Protein AF-A0A2E7SKQ6-F1 (afdb_monomer)

Structure (mmCIF, N/CA/C/O backbone):
data_AF-A0A2E7SKQ6-F1
#
_entry.id   AF-A0A2E7SKQ6-F1
#
loop_
_atom_site.group_PDB
_atom_site.id
_atom_site.type_symbol
_atom_site.label_atom_id
_atom_site.label_alt_id
_atom_site.label_comp_id
_atom_site.label_asym_id
_atom_site.label_entity_id
_atom_site.label_seq_id
_atom_site.pdbx_PDB_ins_code
_atom_site.Cartn_x
_atom_site.Cartn_y
_atom_site.Cartn_z
_atom_site.occupancy
_atom_site.B_iso_or_equiv
_atom_site.auth_seq_id
_atom_site.auth_comp_id
_atom_site.auth_asym_id
_atom_site.auth_atom_id
_atom_site.pdbx_PDB_model_num
ATOM 1 N N . SER A 1 1 ? -52.789 -14.794 60.100 1.00 40.91 1 SER A N 1
ATOM 2 C CA . SER A 1 1 ? -52.394 -16.213 60.175 1.00 40.91 1 SER A CA 1
ATOM 3 C C . SER A 1 1 ? -53.318 -16.952 59.228 1.00 40.91 1 SER A C 1
ATOM 5 O O . SER A 1 1 ? -54.516 -16.796 59.402 1.00 40.91 1 SER A O 1
ATOM 7 N N . THR A 1 2 ? -52.872 -17.520 58.109 1.00 37.38 2 THR A N 1
ATOM 8 C CA . THR A 1 2 ? -51.897 -18.623 58.000 1.00 37.38 2 THR A CA 1
ATOM 9 C C . THR A 1 2 ? -51.236 -18.606 56.608 1.00 37.38 2 THR A C 1
ATOM 11 O O . THR A 1 2 ? -51.896 -18.268 55.630 1.00 37.38 2 THR A O 1
ATOM 14 N N . GLU A 1 3 ? -49.946 -18.940 56.537 1.00 41.78 3 GLU A N 1
ATOM 15 C CA . GLU A 1 3 ? -49.160 -19.175 55.311 1.00 41.78 3 GLU A CA 1
ATOM 16 C C . GLU A 1 3 ? -49.410 -20.580 54.720 1.00 41.78 3 GLU A C 1
ATOM 18 O O . GLU A 1 3 ? -50.077 -21.399 55.354 1.00 41.78 3 GLU A O 1
ATOM 23 N N . THR A 1 4 ? -48.739 -20.851 53.584 1.00 36.66 4 THR A N 1
ATOM 24 C CA . THR A 1 4 ? -48.422 -22.132 52.893 1.00 36.66 4 THR A CA 1
ATOM 25 C C . THR A 1 4 ? -49.269 -22.450 51.651 1.00 36.66 4 THR A C 1
ATOM 27 O O . THR A 1 4 ? -50.466 -22.208 51.654 1.00 36.66 4 THR A O 1
ATOM 30 N N . VAL A 1 5 ? -48.755 -22.986 50.535 1.00 33.84 5 VAL A N 1
ATOM 31 C CA . VAL A 1 5 ? -47.401 -23.319 50.047 1.00 33.84 5 VAL A CA 1
ATOM 32 C C . VAL A 1 5 ? -47.519 -23.489 48.516 1.00 33.84 5 VAL A C 1
ATOM 34 O O . VAL A 1 5 ? -48.566 -23.871 48.003 1.00 33.84 5 VAL A O 1
ATOM 37 N N . THR A 1 6 ? -46.438 -23.168 47.812 1.00 46.12 6 THR A N 1
ATOM 38 C CA . THR A 1 6 ? -46.110 -23.465 46.410 1.00 46.12 6 THR A CA 1
ATOM 39 C C . THR A 1 6 ? -46.463 -24.886 45.963 1.00 46.12 6 THR A C 1
ATOM 41 O O . THR A 1 6 ? -45.964 -25.813 46.584 1.00 46.12 6 THR A O 1
ATOM 44 N N . GLU A 1 7 ? -47.116 -25.060 44.808 1.00 41.38 7 GLU A N 1
ATOM 45 C CA . GLU A 1 7 ? -46.918 -26.250 43.963 1.00 41.38 7 GLU A CA 1
ATOM 46 C C . GLU A 1 7 ? -46.931 -25.863 42.477 1.00 41.38 7 GLU A C 1
ATOM 48 O O . GLU A 1 7 ? -47.857 -25.236 41.965 1.00 41.38 7 GLU A O 1
ATOM 53 N N . GLN A 1 8 ? -45.828 -26.202 41.807 1.00 45.72 8 GLN A N 1
ATOM 54 C CA . GLN A 1 8 ? -45.741 -26.303 40.359 1.00 45.72 8 GLN A CA 1
ATOM 55 C C . GLN A 1 8 ? -46.648 -27.446 39.892 1.00 45.72 8 GLN A C 1
ATOM 57 O O . GLN A 1 8 ? -46.648 -28.507 40.508 1.00 45.72 8 GLN A O 1
ATOM 62 N N . ALA A 1 9 ? -47.318 -27.281 38.757 1.00 35.50 9 ALA A N 1
ATOM 63 C CA . ALA A 1 9 ? -47.819 -28.410 37.984 1.00 35.50 9 ALA A CA 1
ATOM 64 C C . ALA A 1 9 ? -47.528 -28.137 36.508 1.00 35.50 9 ALA A C 1
ATOM 66 O O . ALA A 1 9 ? -48.279 -27.480 35.792 1.00 35.50 9 ALA A O 1
ATOM 67 N N . LEU A 1 10 ? -46.336 -28.581 36.120 1.00 37.25 10 LEU A N 1
ATOM 68 C CA . LEU A 1 10 ? -45.950 -28.899 34.758 1.00 37.25 10 LEU A CA 1
ATOM 69 C C . LEU A 1 10 ? -46.902 -30.005 34.286 1.00 37.25 10 LEU A C 1
ATOM 71 O O . LEU A 1 10 ? -46.874 -31.102 34.839 1.00 37.25 10 LEU A O 1
ATOM 75 N N . GLU A 1 11 ? -47.781 -29.701 33.333 1.00 37.56 11 GLU A N 1
ATOM 76 C CA . GLU A 1 11 ? -48.721 -30.687 32.804 1.00 37.56 11 GLU A CA 1
ATOM 77 C C . GLU A 1 11 ? -47.968 -31.744 31.988 1.00 37.56 11 GLU A C 1
ATOM 79 O O . GLU A 1 11 ? -47.493 -31.521 30.873 1.00 37.56 11 GLU A O 1
ATOM 84 N N . GLU A 1 12 ? -47.841 -32.902 32.621 1.00 35.31 12 GLU A N 1
ATOM 85 C CA . GLU A 1 12 ? -47.454 -34.186 32.069 1.00 35.31 12 GLU A CA 1
ATOM 86 C C . GLU A 1 12 ? -48.532 -34.671 31.085 1.00 35.31 12 GLU A C 1
ATOM 88 O O . GLU A 1 12 ? -49.635 -35.045 31.475 1.00 35.31 12 GLU A O 1
ATOM 93 N N . SER A 1 13 ? -48.203 -34.703 29.793 1.00 36.28 13 SER A N 1
ATOM 94 C CA . SER A 1 13 ? -48.892 -35.561 28.826 1.00 36.28 13 SER A CA 1
ATOM 95 C C . SER A 1 13 ? -48.025 -36.793 28.601 1.00 36.28 13 SER A C 1
ATOM 97 O O . SER A 1 13 ? -47.164 -36.806 27.720 1.00 36.28 13 SER A O 1
ATOM 99 N N . GLY A 1 14 ? -48.244 -37.823 29.415 1.00 29.98 14 GLY A N 1
ATOM 100 C CA . GLY A 1 14 ? -47.609 -39.124 29.257 1.00 29.98 14 GLY A CA 1
ATOM 101 C C . GLY A 1 14 ? -48.138 -39.895 28.042 1.00 29.98 14 GLY A C 1
ATOM 102 O O . GLY A 1 14 ? -49.344 -39.978 27.811 1.00 29.98 14 GLY A O 1
ATOM 103 N N . THR A 1 15 ? -47.231 -40.534 27.300 1.00 32.97 15 THR A N 1
ATOM 104 C CA . THR A 1 15 ? -47.527 -41.812 26.647 1.00 32.97 15 THR A CA 1
ATOM 105 C C . THR A 1 15 ? -46.285 -42.714 26.636 1.00 32.97 15 THR A C 1
ATOM 107 O O . THR A 1 15 ? -45.261 -42.377 26.056 1.00 32.97 15 THR A O 1
ATOM 110 N N . SER A 1 16 ? -46.445 -43.842 27.331 1.00 30.05 16 SER A N 1
ATOM 111 C CA . SER A 1 16 ? -45.913 -45.190 27.091 1.00 30.05 16 SER A CA 1
ATOM 112 C C . SER A 1 16 ? -44.400 -45.487 27.102 1.00 30.05 16 SER A C 1
ATOM 114 O O . SER A 1 16 ? -43.637 -45.046 26.251 1.00 30.05 16 SER A O 1
ATOM 116 N N . ASP A 1 17 ? -44.069 -46.391 28.032 1.00 37.34 17 ASP A N 1
ATOM 117 C CA . ASP A 1 17 ? -42.890 -47.249 28.237 1.00 37.34 17 ASP A CA 1
ATOM 118 C C . ASP A 1 17 ? -41.982 -47.573 27.035 1.00 37.34 17 ASP A C 1
ATOM 120 O O . ASP A 1 17 ? -42.454 -48.085 26.017 1.00 37.34 17 ASP A O 1
ATOM 124 N N . SER A 1 18 ? -40.658 -47.477 27.232 1.00 37.62 18 SER A N 1
ATOM 125 C CA . SER A 1 18 ? -39.718 -48.624 27.278 1.00 37.62 18 SER A CA 1
ATOM 126 C C . SER A 1 18 ? -38.255 -48.153 27.379 1.00 37.62 18 SER A C 1
ATOM 128 O O . SER A 1 18 ? -37.908 -47.077 26.899 1.00 37.62 18 SER A O 1
ATOM 130 N N . ASP A 1 19 ? -37.436 -48.981 28.029 1.00 45.09 19 ASP A N 1
ATOM 131 C CA . ASP A 1 19 ? -36.003 -48.843 28.324 1.00 45.09 19 ASP A CA 1
ATOM 132 C C . ASP A 1 19 ? -35.081 -48.434 27.152 1.00 45.09 19 ASP A C 1
ATOM 134 O O . ASP A 1 19 ? -35.358 -48.679 25.979 1.00 45.09 19 ASP A O 1
ATOM 138 N N . ASP A 1 20 ? -33.909 -47.932 27.562 1.00 47.28 20 ASP A N 1
ATOM 139 C CA . ASP A 1 20 ? -32.656 -47.716 26.825 1.00 47.28 20 ASP A CA 1
ATOM 140 C C . ASP A 1 20 ? -32.508 -46.473 25.928 1.00 47.28 20 ASP A C 1
ATOM 142 O O . ASP A 1 20 ? -32.989 -46.379 24.801 1.00 47.28 20 ASP A O 1
ATOM 146 N N . GLY A 1 21 ? -31.638 -45.570 26.396 1.00 37.72 21 GLY A N 1
ATOM 147 C CA . GLY A 1 21 ? -30.890 -44.647 25.547 1.00 37.72 21 GLY A CA 1
ATOM 148 C C . GLY A 1 21 ? -31.139 -43.177 25.857 1.00 37.72 21 GLY A C 1
ATOM 149 O O . GLY A 1 21 ? -32.220 -42.642 25.634 1.00 37.72 21 GLY A O 1
ATOM 150 N N . VAL A 1 22 ? -30.088 -42.492 26.316 1.00 48.28 22 VAL A N 1
ATOM 151 C CA . VAL A 1 22 ? -30.003 -41.024 26.315 1.00 48.28 22 VAL A CA 1
ATOM 152 C C . VAL A 1 22 ? -30.478 -40.514 24.948 1.00 48.28 22 VAL A C 1
ATOM 154 O O . VAL A 1 22 ? -29.890 -40.913 23.938 1.00 48.28 22 VAL A O 1
ATOM 157 N N . PRO A 1 23 ? -31.514 -39.657 24.863 1.00 38.56 23 PRO A N 1
ATOM 158 C CA . PRO A 1 23 ? -32.006 -39.216 23.572 1.00 38.56 23 PRO A CA 1
ATOM 159 C C . PRO A 1 23 ? -30.911 -38.412 22.869 1.00 38.56 23 PRO A C 1
ATOM 161 O O . PRO A 1 23 ? -30.523 -37.325 23.302 1.00 38.56 23 PRO A O 1
AT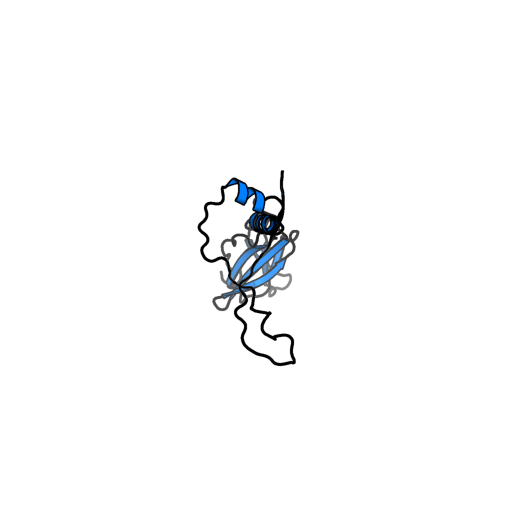OM 164 N N . ALA A 1 24 ? -30.447 -38.945 21.739 1.00 47.09 24 ALA A N 1
ATOM 165 C CA . ALA A 1 24 ? -29.514 -38.334 20.794 1.00 47.09 24 ALA A CA 1
ATOM 166 C C . ALA A 1 24 ? -30.115 -37.115 20.052 1.00 47.09 24 ALA A C 1
ATOM 168 O O . ALA A 1 24 ? -29.827 -36.878 18.882 1.00 47.09 24 ALA A O 1
ATOM 169 N N . GLY A 1 25 ? -30.977 -36.346 20.723 1.00 43.28 25 GLY A N 1
ATOM 170 C CA . GLY A 1 25 ? -31.728 -35.220 20.167 1.00 43.28 25 GLY A CA 1
ATOM 171 C C . GLY A 1 25 ? -31.434 -33.867 20.820 1.00 43.28 25 GLY A C 1
ATOM 172 O O . GLY A 1 25 ? -31.985 -32.864 20.378 1.00 43.28 25 GLY A O 1
ATOM 173 N N . LEU A 1 26 ? -30.566 -33.796 21.838 1.00 49.50 26 LEU A N 1
ATOM 174 C CA . LEU A 1 26 ? -30.274 -32.548 22.560 1.00 49.50 26 LEU A CA 1
ATOM 175 C C . LEU A 1 26 ? -28.953 -31.878 22.142 1.00 49.50 26 LEU A C 1
ATOM 177 O O . LEU A 1 26 ? -28.241 -31.315 22.966 1.00 49.50 26 LEU A O 1
ATOM 181 N N . ILE A 1 27 ? -28.627 -31.910 20.851 1.00 52.97 27 ILE A N 1
ATOM 182 C CA . ILE A 1 27 ? -27.733 -30.912 20.247 1.00 52.97 27 ILE A CA 1
ATOM 183 C C . ILE A 1 27 ? -28.454 -30.350 19.022 1.00 52.97 27 ILE A C 1
ATOM 185 O O . ILE A 1 27 ? -28.044 -30.517 17.877 1.00 52.97 27 ILE A O 1
ATOM 189 N N . ALA A 1 28 ? -29.584 -29.690 19.276 1.00 50.75 28 ALA A N 1
ATOM 190 C CA . ALA A 1 28 ? -30.156 -28.748 18.330 1.00 50.75 28 ALA A CA 1
ATOM 191 C C . ALA A 1 28 ? -29.278 -27.490 18.349 1.00 50.75 28 ALA A C 1
ATOM 193 O O . ALA A 1 28 ? -29.421 -26.606 19.189 1.00 50.75 28 ALA A O 1
ATOM 194 N N . THR A 1 29 ? -28.289 -27.507 17.461 1.00 51.88 29 THR A N 1
ATOM 195 C CA . THR A 1 29 ? -27.678 -26.379 16.755 1.00 51.88 29 THR A CA 1
ATOM 196 C C . THR A 1 29 ? -28.160 -25.008 17.240 1.00 51.88 29 THR A C 1
ATOM 198 O O . THR A 1 29 ? -29.137 -24.450 16.745 1.00 51.88 29 THR A O 1
ATOM 201 N N . GLY A 1 30 ? -27.454 -24.454 18.226 1.00 49.53 30 GLY A N 1
ATOM 202 C CA . GLY A 1 30 ? -27.649 -23.087 18.694 1.00 49.53 30 GLY A CA 1
ATOM 203 C C . GLY A 1 30 ? -27.210 -22.086 17.629 1.00 49.53 30 GLY A C 1
ATOM 204 O O . GLY A 1 30 ? -26.098 -21.575 17.671 1.00 49.53 30 GLY A O 1
ATOM 205 N N . ALA A 1 31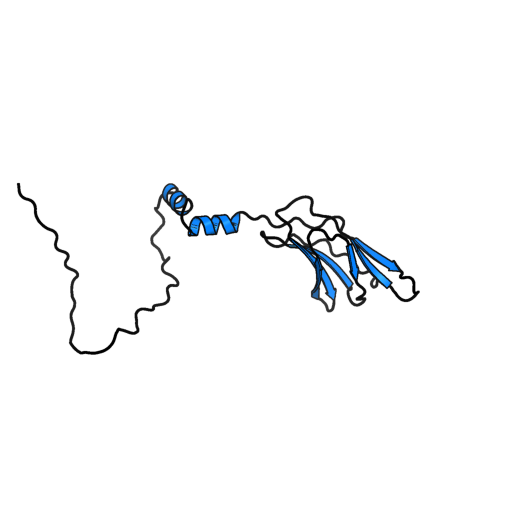 ? -28.086 -21.813 16.670 1.00 58.47 31 ALA A N 1
ATOM 206 C CA . ALA A 1 31 ? -27.965 -20.713 15.729 1.00 58.47 31 ALA A CA 1
ATOM 207 C C . ALA A 1 31 ? -29.376 -20.206 15.408 1.00 58.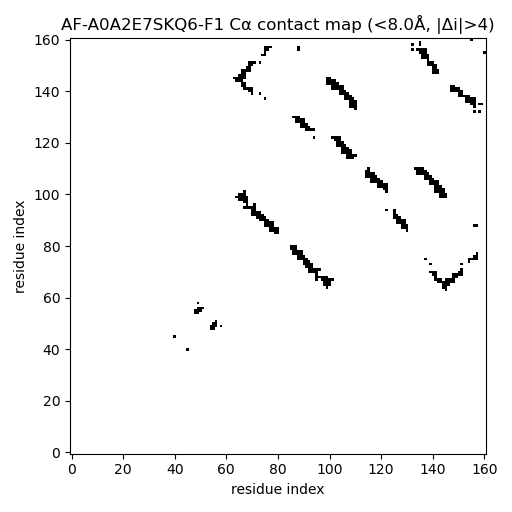47 31 ALA A C 1
ATOM 209 O O . ALA A 1 31 ? -30.062 -20.740 14.545 1.00 58.47 31 ALA A O 1
ATOM 210 N N . GLY A 1 32 ? -29.812 -19.169 16.127 1.00 50.62 32 GLY A N 1
ATOM 211 C CA . GLY A 1 32 ? -30.984 -18.383 15.738 1.00 50.62 32 GLY A CA 1
ATOM 212 C C . GLY A 1 32 ? -32.226 -18.561 16.607 1.00 50.62 32 GLY A C 1
ATOM 213 O O . GLY A 1 32 ? -33.238 -19.074 16.152 1.00 50.62 32 GLY A O 1
ATOM 214 N N . LEU A 1 33 ? -32.202 -18.002 17.818 1.00 47.81 33 LEU A N 1
ATOM 215 C CA . LEU A 1 33 ? -33.415 -17.514 18.485 1.00 47.81 33 LEU A CA 1
ATOM 216 C C . LEU A 1 33 ? -33.204 -16.049 18.892 1.00 47.81 33 LEU A C 1
ATOM 218 O O . LEU A 1 33 ? -33.135 -15.690 20.060 1.00 47.81 33 LEU A O 1
ATOM 222 N N . LEU A 1 34 ? -33.078 -15.187 17.882 1.00 56.75 34 LEU A N 1
ATOM 223 C CA . LEU A 1 34 ? -33.365 -13.754 17.991 1.00 56.75 34 LEU A CA 1
ATOM 224 C C . LEU A 1 34 ? -34.476 -13.432 16.993 1.00 56.75 34 LEU A C 1
ATOM 226 O O . LEU A 1 34 ? -34.290 -12.681 16.042 1.00 56.75 34 LEU A O 1
ATOM 230 N N . ALA A 1 35 ? -35.632 -14.062 17.174 1.00 56.53 35 ALA A N 1
ATOM 231 C CA . ALA A 1 35 ? -36.818 -13.769 16.389 1.00 56.53 35 ALA A CA 1
ATOM 232 C C . ALA A 1 35 ? -37.902 -13.203 17.313 1.00 56.53 35 ALA A C 1
ATOM 234 O O . ALA A 1 35 ? -38.546 -13.922 18.067 1.00 56.53 35 ALA A O 1
ATOM 235 N N . ALA A 1 36 ? -38.080 -11.885 17.212 1.00 51.03 36 ALA A N 1
ATOM 236 C CA . ALA A 1 36 ? -39.361 -11.206 17.387 1.00 51.03 36 ALA A CA 1
ATOM 237 C C . ALA A 1 36 ? -40.015 -11.160 18.789 1.00 51.03 36 ALA A C 1
ATOM 239 O O . ALA A 1 36 ? -41.237 -11.213 18.892 1.00 51.03 36 ALA A O 1
ATOM 240 N N . ALA A 1 37 ? -39.252 -10.898 19.855 1.00 52.03 37 ALA A N 1
ATOM 241 C CA . ALA A 1 37 ? -39.800 -10.153 20.996 1.00 52.03 37 ALA A CA 1
ATOM 242 C C . ALA A 1 37 ? -39.503 -8.660 20.780 1.00 52.03 37 ALA A C 1
ATOM 244 O O . ALA A 1 37 ? -38.358 -8.217 20.870 1.00 52.03 37 ALA A O 1
ATOM 245 N N . GLY A 1 38 ? -40.531 -7.899 20.404 1.00 47.66 38 GLY A N 1
ATOM 246 C CA . GLY A 1 38 ? -40.443 -6.473 20.102 1.00 47.66 38 GLY A CA 1
ATOM 247 C C . GLY A 1 38 ? -39.769 -5.665 21.215 1.00 47.66 38 GLY A C 1
ATOM 248 O O . GLY A 1 38 ? -40.117 -5.744 22.391 1.00 47.66 38 GLY A O 1
ATOM 249 N N . LEU A 1 39 ? -38.790 -4.869 20.797 1.00 49.22 39 LEU A N 1
ATOM 250 C CA . LEU A 1 39 ? -37.971 -3.961 21.586 1.00 49.22 39 LEU A CA 1
ATOM 251 C C . LEU A 1 39 ? -38.821 -2.901 22.316 1.00 49.22 39 LEU A C 1
ATOM 253 O O . LEU A 1 39 ? -39.028 -1.807 21.801 1.00 49.22 39 LEU A O 1
ATOM 257 N N . TYR A 1 40 ? -39.246 -3.186 23.547 1.00 51.38 40 TYR A N 1
ATOM 258 C CA . TYR A 1 40 ? -39.577 -2.155 24.545 1.00 51.38 40 TYR A CA 1
ATOM 259 C C . TYR A 1 40 ? -38.668 -2.258 25.774 1.00 51.38 40 TYR A C 1
ATOM 261 O O . TYR A 1 40 ? -39.058 -1.982 26.905 1.00 51.38 40 TYR A O 1
ATOM 269 N N . LEU A 1 41 ? -37.421 -2.681 25.573 1.00 54.38 41 LEU A N 1
ATOM 270 C CA . LEU A 1 41 ? -36.417 -2.595 26.622 1.00 54.38 41 LEU A CA 1
ATOM 271 C C . LEU A 1 41 ? -35.763 -1.223 26.549 1.00 54.38 41 LEU A C 1
ATOM 273 O O . LEU A 1 41 ? -35.220 -0.828 25.518 1.00 54.38 41 LEU A O 1
ATOM 277 N N . SER A 1 42 ? -35.893 -0.465 27.639 1.00 62.38 42 SER A N 1
ATOM 278 C CA . SER A 1 42 ? -35.465 0.933 27.684 1.00 62.38 42 SER A CA 1
ATOM 279 C C . SER A 1 42 ? -33.999 1.082 27.253 1.00 62.38 42 SER A C 1
ATOM 281 O O . SER A 1 42 ? -33.172 0.208 27.522 1.00 62.38 42 SER A O 1
ATOM 283 N N . ARG A 1 43 ? -33.644 2.231 26.656 1.00 60.69 43 ARG A N 1
ATOM 284 C CA . ARG A 1 43 ? -32.251 2.601 26.313 1.00 60.69 43 ARG A CA 1
ATOM 285 C C . ARG A 1 43 ? -31.249 2.342 27.452 1.00 60.69 43 ARG A C 1
ATOM 287 O O . ARG A 1 43 ? -30.090 2.050 27.187 1.00 60.69 43 ARG A O 1
ATOM 294 N N . LYS A 1 44 ? -31.695 2.421 28.712 1.00 63.69 44 LYS A N 1
ATOM 295 C CA . LYS A 1 44 ? -30.886 2.148 29.910 1.00 63.69 44 LYS A CA 1
ATOM 296 C C . LYS A 1 44 ? -30.476 0.678 30.046 1.00 63.69 44 LYS A C 1
ATOM 298 O O . LYS A 1 44 ? -29.381 0.409 30.523 1.00 63.69 44 LYS A O 1
ATOM 303 N N . TRP A 1 45 ? -31.315 -0.261 29.610 1.00 66.06 45 TRP A N 1
ATOM 304 C CA . TRP A 1 45 ? -31.012 -1.695 29.671 1.00 66.06 45 TRP A CA 1
ATOM 305 C C . TRP A 1 45 ? -30.019 -2.119 28.586 1.00 66.06 45 TRP A C 1
ATOM 307 O O . TRP A 1 45 ? -29.089 -2.866 28.868 1.00 66.06 45 TRP A O 1
ATOM 317 N N . TRP A 1 46 ? -30.134 -1.551 27.380 1.00 68.12 46 TRP A N 1
ATOM 318 C CA . TRP A 1 46 ? -29.137 -1.717 26.313 1.00 68.12 46 TRP A CA 1
ATOM 319 C C . TRP A 1 46 ? -27.758 -1.173 26.706 1.00 68.12 46 TRP A C 1
ATOM 321 O O . TRP A 1 46 ? -26.747 -1.815 26.433 1.00 68.12 46 TRP A O 1
ATOM 331 N N . LEU A 1 47 ? -27.703 -0.029 27.401 1.00 65.44 47 LEU A N 1
ATOM 332 C CA . LEU A 1 47 ? -26.445 0.471 27.964 1.00 65.44 47 LEU A CA 1
ATOM 333 C C . LEU A 1 47 ? -25.885 -0.460 29.046 1.00 65.44 47 LEU A C 1
ATOM 335 O O . LEU A 1 47 ? -24.680 -0.669 29.076 1.00 65.44 47 LEU A O 1
ATOM 339 N N . GLY A 1 48 ? -26.738 -1.042 29.895 1.00 66.12 48 GLY A N 1
ATOM 340 C CA . GLY A 1 48 ? -26.325 -2.037 30.892 1.00 66.12 48 GLY A CA 1
ATOM 341 C C . GLY A 1 48 ? -25.818 -3.346 30.276 1.00 66.12 48 GLY A C 1
ATOM 342 O O . GLY A 1 48 ? -24.909 -3.960 30.817 1.00 66.12 48 GLY A O 1
ATOM 343 N N . LEU A 1 49 ? -26.349 -3.747 29.116 1.00 65.06 49 LEU A N 1
ATOM 344 C CA . LEU A 1 49 ? -25.874 -4.918 28.376 1.00 65.06 49 LEU A CA 1
ATOM 345 C C . LEU A 1 49 ? -24.548 -4.641 27.648 1.00 65.06 49 LEU A C 1
ATOM 347 O O . LEU A 1 49 ? -23.729 -5.544 27.520 1.00 65.06 49 LEU A O 1
ATOM 351 N N . LEU A 1 50 ? -24.281 -3.403 27.222 1.00 62.06 50 LEU A N 1
ATOM 352 C CA . LEU A 1 50 ? -22.975 -2.999 26.679 1.00 62.06 50 LEU A CA 1
ATOM 353 C C . LEU A 1 50 ? -21.925 -2.742 27.777 1.00 62.06 50 LEU A C 1
ATOM 355 O O . LEU A 1 50 ? -20.737 -2.979 27.568 1.00 62.06 50 LEU A O 1
ATOM 359 N N . ALA A 1 51 ? -22.347 -2.283 28.955 1.00 64.38 51 ALA A N 1
ATOM 360 C CA . ALA A 1 51 ? -21.470 -1.980 30.078 1.00 64.38 51 ALA A CA 1
ATOM 361 C C . ALA A 1 51 ? -21.248 -3.225 30.954 1.00 64.38 51 ALA A C 1
ATOM 363 O O . ALA A 1 51 ? -21.981 -3.475 31.904 1.00 64.38 51 ALA A O 1
ATOM 364 N N . GLY A 1 52 ? -20.205 -3.998 30.645 1.00 66.88 52 GLY A N 1
ATOM 365 C CA . GLY A 1 52 ? -19.715 -5.064 31.531 1.00 66.88 52 GLY A CA 1
ATOM 366 C C . GLY A 1 52 ? -20.096 -6.492 31.141 1.00 66.88 52 GLY A C 1
ATOM 367 O O . GLY A 1 52 ? -19.751 -7.419 31.867 1.00 66.88 52 GLY A O 1
ATOM 368 N N . THR A 1 53 ? -20.741 -6.706 29.990 1.00 75.31 53 THR A N 1
ATOM 369 C CA . THR A 1 53 ? -20.868 -8.055 29.416 1.00 75.31 53 THR A CA 1
ATOM 370 C C . THR A 1 53 ? -19.724 -8.343 28.443 1.00 75.31 53 THR A C 1
ATOM 372 O O . THR A 1 53 ? -19.181 -7.431 27.811 1.00 75.31 53 THR A O 1
ATOM 375 N N . ALA A 1 54 ? -19.377 -9.623 28.272 1.00 72.75 54 ALA A N 1
ATOM 376 C CA . ALA A 1 54 ? -18.411 -10.053 27.259 1.00 72.75 54 ALA A CA 1
ATOM 377 C C . ALA A 1 54 ? -18.825 -9.614 25.840 1.00 72.75 54 ALA A C 1
ATOM 379 O O . ALA A 1 54 ? -17.968 -9.274 25.032 1.00 72.75 54 ALA A O 1
ATOM 380 N N . LEU A 1 55 ? -20.133 -9.539 25.557 1.00 75.56 55 LEU A N 1
ATOM 381 C CA . LEU A 1 55 ? -20.670 -9.039 24.288 1.00 75.56 55 LEU A CA 1
ATOM 382 C C . LEU A 1 55 ? -20.469 -7.523 24.127 1.00 75.56 55 LEU A C 1
ATOM 384 O O . LEU A 1 55 ? -20.125 -7.057 23.046 1.00 75.56 55 LEU A O 1
ATOM 388 N N . GLY A 1 56 ? -20.630 -6.749 25.201 1.00 74.88 56 GLY A N 1
ATOM 389 C CA . GLY A 1 56 ? -20.325 -5.320 25.208 1.00 74.88 56 GLY A CA 1
ATOM 390 C C . GLY A 1 56 ? -18.843 -5.034 24.981 1.00 74.88 56 GLY A C 1
ATOM 391 O O . GLY A 1 56 ? -18.497 -4.200 24.146 1.00 74.88 56 GLY A O 1
ATOM 392 N N . MET A 1 57 ? -17.964 -5.792 25.642 1.00 77.75 57 MET A N 1
ATOM 393 C CA . MET A 1 57 ? -16.516 -5.727 25.414 1.00 77.75 57 MET A CA 1
ATOM 394 C C . MET A 1 57 ? -16.124 -6.186 24.004 1.00 77.75 57 MET A C 1
ATOM 396 O O . MET A 1 57 ? -15.239 -5.585 23.400 1.00 77.75 57 MET A O 1
ATOM 400 N N . LEU A 1 58 ? -16.808 -7.191 23.446 1.00 76.81 58 LEU A N 1
ATOM 401 C CA . LEU A 1 58 ? -16.635 -7.618 22.057 1.00 76.81 58 LEU A CA 1
ATOM 402 C C . LEU A 1 58 ? -16.978 -6.473 21.094 1.00 76.81 58 LEU A C 1
ATOM 404 O O . LEU A 1 58 ? -16.159 -6.110 20.257 1.00 76.81 58 LEU A O 1
ATOM 408 N N . ILE A 1 59 ? -18.144 -5.843 21.255 1.00 72.88 59 ILE A N 1
ATOM 409 C CA . ILE A 1 59 ? -18.569 -4.708 20.424 1.00 72.88 59 ILE A CA 1
ATOM 410 C C . ILE A 1 59 ? -17.580 -3.536 20.570 1.00 72.88 59 ILE A C 1
ATOM 412 O O . ILE A 1 59 ? -17.092 -3.017 19.570 1.00 72.88 59 ILE A O 1
ATOM 416 N N . LEU A 1 60 ? -17.193 -3.152 21.789 1.00 70.06 60 LEU A N 1
ATOM 417 C CA . LEU A 1 60 ? -16.203 -2.084 22.004 1.00 70.06 60 LEU A CA 1
ATOM 418 C C . LEU A 1 60 ? -14.831 -2.411 21.386 1.00 70.06 60 LEU A C 1
ATOM 420 O O . LEU A 1 60 ? -14.184 -1.527 20.823 1.00 70.06 60 LEU A O 1
ATOM 424 N N . GLY A 1 61 ? -14.410 -3.678 21.439 1.00 68.06 61 GLY A N 1
ATOM 425 C CA . GLY A 1 61 ? -13.180 -4.160 20.811 1.00 68.06 61 GLY A CA 1
ATOM 426 C C . GLY A 1 61 ? -13.215 -4.136 19.279 1.00 68.06 61 GLY A C 1
ATOM 427 O O . GLY A 1 61 ? -12.177 -3.905 18.660 1.00 68.06 61 GLY A O 1
ATOM 428 N N . LEU A 1 62 ? -14.392 -4.322 18.670 1.00 69.62 62 LEU A N 1
ATOM 429 C CA . LEU A 1 62 ? -14.588 -4.270 17.217 1.00 69.62 62 LEU A CA 1
ATOM 430 C C . LEU A 1 62 ? -14.648 -2.835 16.665 1.00 69.62 62 LEU A C 1
ATOM 432 O O . LEU A 1 62 ? -14.086 -2.572 15.607 1.00 69.62 62 LEU A O 1
ATOM 436 N N . PHE A 1 63 ? -15.301 -1.899 17.362 1.00 61.16 63 PHE A N 1
ATOM 437 C CA . PHE A 1 63 ? -15.570 -0.551 16.827 1.00 61.16 63 PHE A CA 1
ATOM 438 C C . PHE A 1 63 ? -14.539 0.523 17.224 1.00 61.16 63 PHE A C 1
ATOM 440 O O . PHE A 1 63 ? -14.594 1.644 16.720 1.00 61.16 63 PHE A O 1
ATOM 447 N N . GLY A 1 64 ? -13.591 0.214 18.115 1.00 62.75 64 GLY A N 1
ATOM 448 C CA . GLY A 1 64 ? -12.625 1.193 18.632 1.00 62.75 64 GLY A CA 1
ATOM 449 C C . GLY A 1 64 ? -11.372 1.420 17.778 1.00 62.75 64 GLY A C 1
ATOM 450 O O . GLY A 1 64 ? -10.566 2.291 18.105 1.00 62.75 64 GLY A O 1
ATOM 451 N N . ARG A 1 65 ? -11.155 0.643 16.712 1.00 82.31 65 ARG A N 1
ATOM 452 C CA . ARG A 1 65 ? -9.890 0.668 15.966 1.00 82.31 65 ARG A CA 1
ATOM 453 C C . ARG A 1 65 ? -10.068 1.373 14.630 1.00 82.31 65 ARG A C 1
ATOM 455 O O . ARG A 1 65 ? -10.680 0.837 13.716 1.00 82.31 65 ARG A O 1
ATOM 462 N N . ARG A 1 66 ? -9.528 2.590 14.524 1.00 90.88 66 ARG A N 1
ATOM 463 C CA . ARG A 1 66 ? -9.441 3.301 13.241 1.00 90.88 66 ARG A CA 1
ATOM 464 C C . ARG A 1 66 ? -8.418 2.599 12.337 1.00 90.88 66 ARG A C 1
ATOM 466 O O . ARG A 1 66 ? -7.376 2.194 12.856 1.00 90.88 66 ARG A O 1
ATOM 473 N N . PRO A 1 67 ? -8.679 2.462 11.027 1.00 93.56 67 PRO A N 1
ATOM 474 C CA . PRO A 1 67 ? -7.659 2.017 10.086 1.00 93.56 67 PRO A CA 1
ATOM 475 C C . PRO A 1 67 ? -6.493 3.018 10.056 1.00 93.56 67 PRO A C 1
ATOM 477 O O . PRO A 1 67 ? -6.688 4.196 10.393 1.00 93.56 67 PRO A O 1
ATOM 480 N N . PRO A 1 68 ? -5.284 2.572 9.689 1.00 95.81 68 PRO A N 1
ATOM 481 C CA . PRO A 1 68 ? -4.156 3.469 9.481 1.00 95.81 68 PRO A CA 1
ATOM 482 C C . PRO A 1 68 ? -4.436 4.459 8.340 1.00 95.81 68 PRO A C 1
ATOM 484 O O . PRO A 1 68 ? -5.358 4.282 7.536 1.00 95.81 68 PRO A O 1
ATOM 487 N N . GLY A 1 69 ? -3.648 5.530 8.299 1.00 96.69 69 GLY A N 1
ATOM 488 C CA . GLY A 1 69 ? -3.687 6.492 7.204 1.00 96.69 69 GLY A CA 1
ATOM 489 C C . GLY A 1 69 ? -3.095 5.941 5.920 1.00 96.69 69 GLY A C 1
ATOM 490 O O . GLY A 1 69 ? -2.441 4.905 5.925 1.00 96.69 69 GLY A O 1
ATOM 491 N N . MET A 1 70 ? -3.336 6.641 4.816 1.00 97.12 70 MET A N 1
ATOM 492 C CA . MET A 1 70 ? -2.681 6.335 3.546 1.00 97.12 70 MET A CA 1
ATOM 493 C C . MET A 1 70 ? -1.200 6.732 3.631 1.00 97.12 70 MET A C 1
ATOM 495 O O . MET A 1 70 ? -0.940 7.812 4.157 1.00 97.12 70 MET A O 1
ATOM 499 N N . PRO A 1 71 ? -0.263 5.910 3.127 1.00 96.88 71 PRO A N 1
ATOM 500 C CA . PRO A 1 71 ? 1.138 6.307 3.009 1.00 96.88 71 PRO A CA 1
ATOM 501 C C . PRO A 1 71 ? 1.283 7.612 2.223 1.00 96.88 71 PRO A C 1
ATOM 503 O O . PRO A 1 71 ? 0.530 7.851 1.273 1.00 96.88 71 PRO A O 1
ATOM 506 N N . GLU A 1 72 ? 2.240 8.439 2.624 1.00 96.50 72 GLU A N 1
ATOM 507 C CA . GLU A 1 72 ? 2.503 9.741 2.004 1.00 96.50 72 GLU A CA 1
ATOM 508 C C . GLU A 1 72 ? 3.746 9.687 1.117 1.00 96.50 72 GLU A C 1
ATOM 510 O O . GLU A 1 72 ? 4.482 8.702 1.142 1.00 96.50 72 GLU A O 1
ATOM 515 N N . ASP A 1 73 ? 3.930 10.712 0.280 1.00 95.88 73 ASP A N 1
ATOM 516 C CA . ASP A 1 73 ? 5.093 10.864 -0.608 1.00 95.88 73 ASP A CA 1
ATOM 517 C C . ASP A 1 73 ? 5.444 9.602 -1.418 1.00 95.88 73 ASP A C 1
ATOM 519 O O . ASP A 1 73 ? 6.610 9.282 -1.633 1.00 95.88 73 ASP A O 1
ATOM 523 N N . PHE A 1 74 ? 4.425 8.849 -1.846 1.00 97.06 74 PHE A N 1
ATOM 524 C CA . PHE A 1 74 ? 4.626 7.607 -2.585 1.00 97.06 74 PHE A CA 1
ATOM 525 C C . PHE A 1 74 ? 5.154 7.889 -3.996 1.00 97.06 74 PHE A C 1
ATOM 527 O O . PHE A 1 74 ? 4.417 8.361 -4.873 1.00 97.06 74 PHE A O 1
ATOM 534 N N . GLU A 1 75 ? 6.419 7.548 -4.212 1.00 96.62 75 GLU A N 1
ATOM 535 C CA . GLU A 1 75 ? 7.145 7.801 -5.451 1.00 96.62 75 GLU A CA 1
ATOM 536 C C . GLU A 1 75 ? 7.819 6.525 -5.961 1.00 96.62 75 GLU A C 1
ATOM 538 O O . GLU A 1 75 ? 8.367 5.724 -5.200 1.00 96.62 75 GLU A O 1
ATOM 543 N N . VAL A 1 76 ? 7.780 6.352 -7.282 1.00 95.81 76 VAL A N 1
ATOM 544 C CA . VAL A 1 76 ? 8.458 5.276 -8.004 1.00 95.81 76 VAL A CA 1
ATOM 545 C C . VAL A 1 76 ? 9.441 5.927 -8.965 1.00 95.81 76 VAL A C 1
ATOM 547 O O . VAL A 1 76 ? 9.053 6.748 -9.790 1.00 95.81 76 VAL A O 1
ATOM 550 N N . SER A 1 77 ? 10.716 5.565 -8.858 1.00 92.12 77 SER A N 1
ATOM 551 C CA . SER A 1 77 ? 11.791 6.147 -9.660 1.00 92.12 77 SER A CA 1
ATOM 552 C C . SER A 1 77 ? 12.711 5.073 -10.233 1.00 92.12 77 SER A C 1
ATOM 554 O O . SER A 1 77 ? 12.866 3.985 -9.675 1.00 92.12 77 SER A O 1
ATOM 556 N N . LYS A 1 78 ? 13.345 5.375 -11.368 1.00 89.12 78 LYS A N 1
ATOM 557 C CA . LYS A 1 78 ? 14.358 4.508 -11.973 1.00 89.12 78 LYS A CA 1
ATOM 558 C C . LYS A 1 78 ? 15.707 4.737 -11.301 1.00 89.12 78 LYS A C 1
ATOM 560 O O . LYS A 1 78 ? 16.210 5.859 -11.300 1.00 89.12 78 LYS A O 1
ATOM 565 N N . LYS A 1 79 ? 16.343 3.671 -10.818 1.00 82.88 79 LYS A N 1
ATOM 566 C CA . LYS A 1 79 ? 17.753 3.693 -10.419 1.00 82.88 79 LYS A CA 1
ATOM 567 C C . LYS A 1 79 ? 18.561 2.803 -11.356 1.00 82.88 79 LYS A C 1
ATOM 569 O O . LYS A 1 79 ? 18.226 1.636 -11.542 1.00 82.88 79 LYS A O 1
ATOM 574 N N . LEU A 1 80 ? 19.604 3.381 -11.952 1.00 77.38 80 LEU A N 1
ATOM 575 C CA . LEU A 1 80 ? 20.586 2.644 -12.743 1.00 77.38 80 LEU A CA 1
ATOM 576 C C . LEU A 1 80 ? 21.583 1.992 -11.778 1.00 77.38 80 LEU A C 1
ATOM 578 O O . LEU A 1 80 ? 22.129 2.675 -10.904 1.00 77.38 80 LEU A O 1
ATOM 582 N N . GLY A 1 81 ? 21.760 0.681 -11.895 1.00 67.69 81 GLY A N 1
ATOM 583 C CA . GLY A 1 81 ? 22.770 -0.074 -11.169 1.00 67.69 81 GLY A CA 1
ATOM 584 C C . GLY A 1 81 ? 24.187 0.280 -11.619 1.00 67.69 81 GLY A C 1
ATOM 585 O O . GLY A 1 81 ? 24.412 1.168 -12.444 1.00 67.69 81 GLY A O 1
ATOM 586 N N . TRP A 1 82 ? 25.168 -0.403 -11.031 1.00 68.38 82 TRP A N 1
ATOM 587 C CA . TRP A 1 82 ? 26.579 -0.230 -11.402 1.00 68.38 82 TRP A CA 1
ATOM 588 C C . TRP A 1 82 ? 26.909 -0.887 -12.751 1.00 68.38 82 TRP A C 1
ATOM 590 O O . TRP A 1 82 ? 27.918 -0.540 -13.363 1.00 68.38 82 TRP A O 1
ATOM 600 N N . GLU A 1 83 ? 26.055 -1.804 -13.208 1.00 64.31 83 GLU A N 1
ATOM 601 C CA . GLU A 1 83 ? 26.090 -2.422 -14.533 1.00 64.31 83 GLU A CA 1
ATOM 602 C C . GLU A 1 83 ? 25.033 -1.769 -15.443 1.00 64.31 83 GLU A C 1
ATOM 604 O O . GLU A 1 83 ? 23.946 -1.421 -14.981 1.00 64.31 83 GLU A O 1
ATOM 609 N N . GLU A 1 84 ? 25.347 -1.591 -16.734 1.00 60.09 84 GLU A N 1
ATOM 610 C CA . GLU A 1 84 ? 24.484 -0.889 -17.708 1.00 60.09 84 GLU A CA 1
ATOM 611 C C . GLU A 1 84 ? 23.090 -1.529 -17.872 1.00 60.09 84 GLU A C 1
ATOM 613 O O . GLU A 1 84 ? 22.143 -0.828 -18.235 1.00 60.09 84 GLU A O 1
ATOM 618 N N . ASP A 1 85 ? 22.951 -2.815 -17.534 1.00 63.44 85 ASP A N 1
ATOM 619 C CA . ASP A 1 85 ? 21.719 -3.593 -17.698 1.00 63.44 85 ASP A CA 1
ATOM 620 C C . ASP A 1 85 ? 20.909 -3.763 -16.397 1.00 63.44 85 ASP A C 1
ATOM 622 O O . ASP A 1 85 ? 19.778 -4.245 -16.429 1.00 63.44 85 ASP A O 1
ATOM 626 N N . GLU A 1 86 ? 21.434 -3.352 -15.238 1.00 68.38 86 GLU A N 1
ATOM 627 C CA . GLU A 1 86 ? 20.719 -3.497 -13.966 1.00 68.38 86 GLU A CA 1
ATOM 628 C C . GLU A 1 86 ? 19.825 -2.270 -13.728 1.00 68.38 86 GLU A C 1
ATOM 630 O O . GLU A 1 86 ? 20.198 -1.303 -13.063 1.00 68.38 86 GLU A O 1
ATOM 635 N N . THR A 1 87 ? 18.619 -2.272 -14.302 1.00 77.31 87 THR A N 1
ATOM 636 C CA . THR A 1 87 ? 17.595 -1.271 -13.971 1.00 77.31 87 THR A CA 1
ATOM 637 C C . THR A 1 87 ? 16.742 -1.759 -12.807 1.00 77.31 87 THR A C 1
ATOM 639 O O . THR A 1 87 ? 16.161 -2.836 -12.857 1.00 77.31 87 THR A O 1
ATOM 642 N N . THR A 1 88 ? 16.617 -0.948 -11.756 1.00 87.94 88 THR A N 1
ATOM 643 C CA . THR A 1 88 ? 15.752 -1.262 -10.611 1.00 87.94 88 THR A CA 1
ATOM 644 C C . THR A 1 88 ? 14.766 -0.127 -10.347 1.00 87.94 88 THR A C 1
ATOM 646 O O . THR A 1 88 ? 15.154 1.046 -10.299 1.00 87.94 88 THR A O 1
ATOM 649 N N . ALA A 1 89 ? 13.492 -0.461 -10.132 1.00 92.31 89 ALA A N 1
ATOM 650 C CA . ALA A 1 89 ? 12.502 0.481 -9.627 1.00 92.31 89 ALA A CA 1
ATOM 651 C C . ALA A 1 89 ? 12.765 0.727 -8.139 1.00 92.31 89 ALA A C 1
ATOM 653 O O . ALA A 1 89 ? 12.636 -0.173 -7.312 1.00 92.31 89 ALA A O 1
ATOM 654 N N . THR A 1 90 ? 13.155 1.950 -7.797 1.00 94.62 90 THR A N 1
ATOM 655 C CA . THR A 1 90 ? 13.296 2.407 -6.415 1.00 94.62 90 THR A CA 1
ATOM 656 C C . THR A 1 90 ? 11.985 3.044 -5.986 1.00 94.62 90 THR A C 1
ATOM 658 O O . THR A 1 90 ? 11.511 3.986 -6.619 1.00 94.62 90 THR A O 1
ATOM 661 N N . ILE A 1 91 ? 11.405 2.520 -4.914 1.00 97.00 91 ILE A N 1
ATOM 662 C CA . ILE A 1 91 ? 10.111 2.944 -4.390 1.00 97.00 91 ILE A CA 1
ATOM 663 C C . ILE A 1 91 ? 10.347 3.520 -3.002 1.00 97.00 91 ILE A C 1
ATOM 665 O O . ILE A 1 91 ? 10.982 2.869 -2.170 1.00 97.00 91 ILE A O 1
ATOM 669 N N . VAL A 1 92 ? 9.844 4.727 -2.766 1.00 97.75 92 VAL A N 1
ATOM 670 C CA . VAL A 1 92 ? 9.950 5.435 -1.486 1.00 97.75 92 VAL A CA 1
ATOM 671 C C . VAL A 1 92 ? 8.577 5.909 -1.028 1.00 97.75 92 VAL A C 1
ATOM 673 O O . VAL A 1 92 ? 7.694 6.159 -1.851 1.00 97.75 92 VAL A O 1
ATOM 676 N N . TRP A 1 93 ? 8.382 5.966 0.286 1.00 98.25 93 TRP A N 1
ATOM 677 C CA . TRP A 1 93 ? 7.147 6.431 0.914 1.00 98.25 93 TRP A CA 1
ATOM 678 C C . TRP A 1 93 ? 7.420 6.962 2.324 1.00 98.25 93 TRP A C 1
ATOM 680 O O . TRP A 1 93 ? 8.460 6.679 2.914 1.00 98.25 93 TRP A O 1
ATOM 690 N N . SER A 1 94 ? 6.454 7.691 2.873 1.00 97.44 94 SER A N 1
ATOM 691 C CA . SER A 1 94 ? 6.473 8.265 4.220 1.00 97.44 94 SER A CA 1
ATOM 692 C C . SER A 1 94 ? 5.353 7.686 5.093 1.00 97.44 94 SER A C 1
ATOM 694 O O . SER A 1 94 ? 4.340 7.175 4.596 1.00 97.44 94 SER A O 1
ATOM 696 N N . GLU A 1 95 ? 5.528 7.785 6.415 1.00 96.44 95 GLU A N 1
ATOM 697 C CA . GLU A 1 95 ? 4.505 7.397 7.391 1.00 96.44 95 GLU A CA 1
ATOM 698 C C . GLU A 1 95 ? 3.224 8.233 7.215 1.00 96.44 95 GLU A C 1
ATOM 700 O O . GLU A 1 95 ? 3.311 9.435 6.963 1.00 96.44 95 GLU A O 1
ATOM 705 N N . PRO A 1 96 ? 2.023 7.642 7.364 1.00 94.00 96 PRO A N 1
ATOM 706 C CA . PRO A 1 96 ? 0.787 8.411 7.297 1.00 94.00 96 PRO A CA 1
ATOM 707 C C . PRO A 1 96 ? 0.674 9.464 8.414 1.00 94.00 96 PRO A C 1
ATOM 709 O O . PRO A 1 96 ? 0.749 9.113 9.591 1.00 94.00 96 PRO A O 1
ATOM 712 N N . GLU A 1 97 ? 0.332 10.723 8.101 1.00 91.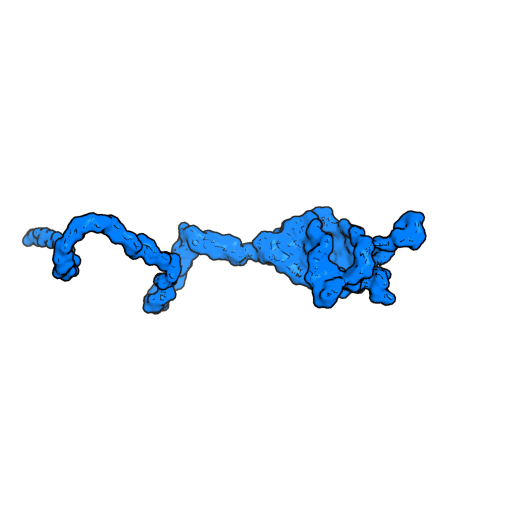12 97 GLU A N 1
ATOM 713 C CA . GLU A 1 97 ? 0.162 11.770 9.131 1.00 91.12 97 GLU A CA 1
ATOM 714 C C . GLU A 1 97 ? -1.006 11.500 10.098 1.00 91.12 97 GLU A C 1
ATOM 716 O O . GLU A 1 97 ? -1.055 12.001 11.227 1.00 91.12 97 GLU A O 1
ATOM 721 N N . LYS A 1 98 ? -2.034 10.784 9.627 1.00 91.12 98 LYS A N 1
ATOM 722 C CA . LYS A 1 98 ? -3.318 10.619 10.324 1.00 91.12 98 LYS A CA 1
ATOM 723 C C . LYS A 1 98 ? -3.799 9.189 10.219 1.00 91.12 98 LYS A C 1
ATOM 725 O O . LYS A 1 98 ? -3.891 8.660 9.126 1.00 91.12 98 LYS A O 1
ATOM 730 N N . GLY A 1 99 ? -4.274 8.605 11.312 1.00 92.06 99 GLY A N 1
ATOM 731 C C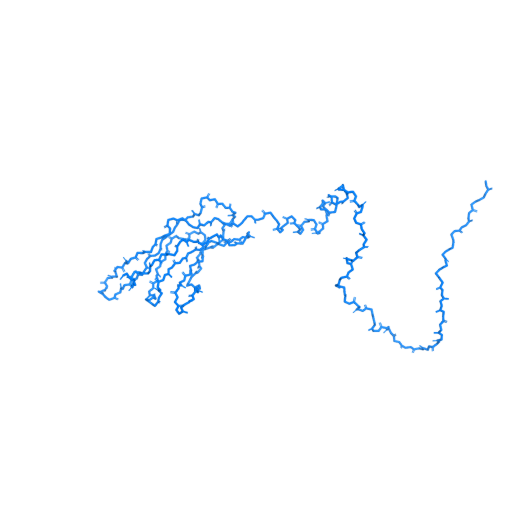A . GLY A 1 99 ? -4.890 7.281 11.269 1.00 92.06 99 GLY A CA 1
ATOM 732 C C . GLY A 1 99 ? -4.902 6.596 12.622 1.00 92.06 99 GLY A C 1
ATOM 733 O O . GLY A 1 99 ? -4.626 7.212 13.651 1.00 92.06 99 GLY A O 1
ATOM 734 N N . GLY A 1 100 ? -5.285 5.322 12.624 1.00 91.94 100 GLY A N 1
ATOM 735 C CA . GLY A 1 100 ? -4.998 4.420 13.733 1.00 91.94 100 GLY A CA 1
ATOM 736 C C . GLY A 1 100 ? -3.600 3.813 13.636 1.00 91.94 100 GLY A C 1
ATOM 737 O O . GLY A 1 100 ? -2.805 4.179 12.778 1.00 91.94 100 GLY A O 1
ATOM 738 N N . LYS A 1 101 ? -3.322 2.861 14.529 1.00 93.56 101 LYS A N 1
ATOM 739 C CA . LYS A 1 101 ? -2.033 2.170 14.600 1.00 93.56 101 LYS A CA 1
ATOM 740 C C . LYS A 1 101 ? -1.687 1.483 13.269 1.00 93.56 101 LYS A C 1
ATOM 742 O O . LYS A 1 101 ? -2.496 0.703 12.764 1.00 93.56 101 LYS A O 1
ATOM 747 N N . LEU A 1 102 ? -0.479 1.745 12.780 1.00 94.56 102 LEU A N 1
ATOM 748 C CA . LEU A 1 102 ? 0.185 1.044 11.685 1.00 94.56 102 LEU A CA 1
ATOM 749 C C . LEU A 1 102 ? 0.881 -0.226 12.210 1.00 94.56 102 LEU A C 1
ATOM 751 O O . LEU A 1 102 ? 1.339 -0.249 13.350 1.00 94.56 102 LEU A O 1
ATOM 755 N N . ASN A 1 103 ? 0.908 -1.279 11.393 1.00 95.56 103 ASN A N 1
ATOM 756 C CA . ASN A 1 103 ? 1.725 -2.473 11.619 1.00 95.56 103 ASN A CA 1
ATOM 757 C C . ASN A 1 103 ? 2.642 -2.766 10.421 1.00 95.56 103 ASN A C 1
ATOM 759 O O . ASN A 1 103 ? 3.764 -3.201 10.629 1.00 95.56 103 ASN A O 1
ATOM 763 N N . SER A 1 104 ? 2.142 -2.603 9.193 1.00 97.69 104 SER A N 1
ATOM 764 C CA . SER A 1 104 ? 2.903 -2.898 7.975 1.00 97.69 104 SER A CA 1
ATOM 765 C C . SER A 1 104 ? 2.406 -2.095 6.773 1.00 97.69 104 SER A C 1
ATOM 767 O O . SER A 1 104 ? 1.265 -1.618 6.748 1.00 97.69 104 SER A O 1
ATOM 769 N N . TYR A 1 105 ? 3.257 -1.970 5.759 1.00 98.50 105 TYR A N 1
ATOM 770 C CA . TYR A 1 105 ? 2.942 -1.435 4.439 1.00 98.50 105 TYR A CA 1
ATOM 771 C C . TYR A 1 105 ? 2.850 -2.564 3.418 1.00 98.50 105 TYR A C 1
ATOM 773 O O . TYR A 1 105 ? 3.705 -3.442 3.381 1.00 98.50 105 TYR A O 1
ATOM 781 N N . ILE A 1 106 ? 1.840 -2.520 2.552 1.00 98.56 106 ILE A N 1
ATOM 782 C CA . ILE A 1 106 ? 1.639 -3.481 1.468 1.00 98.56 106 ILE A CA 1
ATOM 783 C C . ILE A 1 106 ? 1.871 -2.777 0.137 1.00 98.56 106 ILE A C 1
ATOM 785 O O . ILE A 1 106 ? 1.132 -1.855 -0.220 1.00 98.56 106 ILE A O 1
ATOM 789 N N . LEU A 1 107 ? 2.872 -3.238 -0.608 1.00 98.50 107 LEU A N 1
ATOM 790 C CA . LEU A 1 107 ? 3.119 -2.822 -1.981 1.00 98.50 107 LEU A CA 1
ATOM 791 C C . LEU A 1 107 ? 2.376 -3.756 -2.934 1.00 98.50 107 LEU A C 1
ATOM 793 O O . LEU A 1 107 ? 2.581 -4.971 -2.919 1.00 98.50 107 LEU A O 1
ATOM 797 N N . GLU A 1 108 ? 1.541 -3.185 -3.796 1.00 98.50 108 GLU A N 1
ATOM 798 C CA . GLU A 1 108 ? 0.903 -3.902 -4.892 1.00 98.50 108 GLU A CA 1
ATOM 799 C C . GLU A 1 108 ? 1.479 -3.456 -6.239 1.00 98.50 108 GLU A C 1
ATOM 801 O O . GLU A 1 108 ? 1.678 -2.265 -6.485 1.00 98.50 108 GLU A O 1
ATOM 806 N N . GLY A 1 109 ? 1.678 -4.427 -7.126 1.00 98.00 109 GLY A N 1
ATOM 807 C CA . GLY A 1 109 ? 2.019 -4.240 -8.531 1.00 98.00 109 GLY A CA 1
ATOM 808 C C . GLY A 1 109 ? 0.839 -4.624 -9.419 1.00 98.00 109 GLY A C 1
ATOM 809 O O . GLY A 1 109 ? 0.087 -5.552 -9.104 1.00 98.00 109 GLY A O 1
ATOM 810 N N . PHE A 1 110 ? 0.652 -3.893 -10.512 1.00 97.88 110 PHE A N 1
ATOM 811 C CA . PHE A 1 110 ? -0.326 -4.197 -11.548 1.00 97.88 110 PHE A CA 1
ATOM 812 C C . PHE A 1 110 ? 0.355 -4.906 -12.717 1.00 97.88 110 PHE A C 1
ATOM 814 O O . PHE A 1 110 ? 1.193 -4.306 -13.384 1.00 97.88 110 PHE A O 1
ATOM 821 N N . PHE A 1 111 ? -0.017 -6.161 -12.953 1.00 95.31 111 PHE A N 1
ATOM 822 C CA . PHE A 1 111 ? 0.452 -6.983 -14.069 1.00 95.31 111 PHE A CA 1
ATOM 823 C C . PHE A 1 111 ? -0.608 -8.044 -14.402 1.00 95.31 111 PHE A C 1
ATOM 825 O O . PHE A 1 111 ? -1.398 -8.442 -13.535 1.00 95.31 111 PHE A O 1
ATOM 832 N N . ASP A 1 112 ? -0.668 -8.485 -15.660 1.00 94.38 112 ASP A N 1
ATOM 833 C CA . ASP A 1 112 ? -1.730 -9.363 -16.183 1.00 94.38 112 ASP A CA 1
ATOM 834 C C . ASP A 1 112 ? -3.156 -8.864 -15.850 1.00 94.38 112 ASP A C 1
ATOM 836 O O . ASP A 1 112 ? -3.992 -9.618 -15.330 1.00 94.38 112 ASP A O 1
ATOM 840 N N . ASP A 1 113 ? -3.425 -7.572 -16.065 1.00 95.25 113 ASP A N 1
ATOM 841 C CA . ASP A 1 113 ? -4.711 -6.916 -15.777 1.00 95.25 113 ASP A CA 1
ATOM 842 C C . ASP A 1 113 ? -5.183 -7.004 -14.308 1.00 95.25 113 ASP A C 1
ATOM 844 O O . ASP A 1 113 ? -6.370 -6.826 -14.000 1.00 95.25 113 ASP A O 1
ATOM 848 N N . LYS A 1 114 ? -4.281 -7.298 -13.362 1.00 97.38 114 LYS A N 1
ATOM 849 C CA . LYS A 1 114 ? -4.628 -7.515 -11.951 1.00 97.38 114 LYS A CA 1
ATOM 850 C C . LYS A 1 114 ? -3.621 -6.873 -11.010 1.00 97.38 114 LYS A C 1
ATOM 852 O O . LYS A 1 114 ? -2.420 -6.883 -11.236 1.00 97.38 114 LYS A O 1
ATOM 857 N N . TRP A 1 115 ? -4.130 -6.381 -9.885 1.00 98.19 115 TRP A N 1
ATOM 858 C CA . TRP A 1 115 ? -3.298 -5.982 -8.754 1.00 98.19 115 TRP A CA 1
ATOM 859 C C . TRP A 1 115 ? -2.914 -7.209 -7.933 1.00 98.19 115 TRP A C 1
ATOM 861 O O . TRP A 1 115 ? -3.797 -7.979 -7.543 1.00 98.19 115 TRP A O 1
ATOM 871 N N . ARG A 1 116 ? -1.622 -7.380 -7.651 1.00 97.62 116 ARG A N 1
ATOM 872 C CA . ARG A 1 116 ? -1.106 -8.433 -6.767 1.00 97.62 116 ARG A CA 1
ATOM 873 C C . ARG A 1 116 ? -0.094 -7.853 -5.789 1.00 97.62 116 ARG A C 1
ATOM 875 O O . ARG A 1 116 ? 0.524 -6.831 -6.066 1.00 97.62 116 ARG A O 1
ATOM 882 N N . ILE A 1 117 ? 0.056 -8.510 -4.645 1.00 97.75 117 ILE A N 1
ATOM 883 C CA . ILE A 1 117 ? 1.026 -8.119 -3.619 1.00 97.75 117 ILE A CA 1
ATOM 884 C C . ILE A 1 117 ? 2.431 -8.442 -4.129 1.00 97.75 117 ILE A C 1
ATOM 886 O O . ILE A 1 117 ? 2.693 -9.572 -4.534 1.00 97.75 117 ILE A O 1
ATOM 890 N N . VAL A 1 118 ? 3.303 -7.439 -4.095 1.00 97.19 118 VAL A N 1
ATOM 891 C CA . VAL A 1 118 ? 4.726 -7.529 -4.452 1.00 97.19 118 VAL A CA 1
ATOM 892 C C . VAL A 1 118 ? 5.575 -7.642 -3.190 1.00 97.19 118 VAL A C 1
ATOM 894 O O . VAL A 1 118 ? 6.534 -8.407 -3.158 1.00 97.19 118 VAL A O 1
ATOM 897 N N . GLY A 1 119 ? 5.198 -6.922 -2.132 1.00 97.50 119 GLY 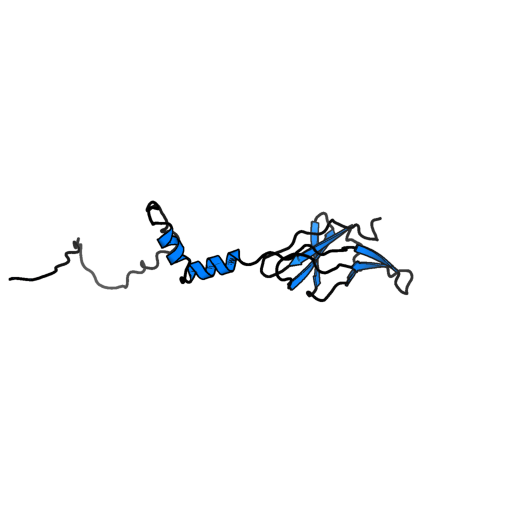A N 1
ATOM 898 C CA . GLY A 1 119 ? 5.923 -6.929 -0.867 1.00 97.50 119 GLY A CA 1
ATOM 899 C C . GLY A 1 119 ? 5.074 -6.458 0.308 1.00 97.50 119 GLY A C 1
ATOM 900 O O . GLY A 1 119 ? 4.103 -5.718 0.139 1.00 97.50 119 GLY A O 1
ATOM 901 N N . GLU A 1 120 ? 5.466 -6.900 1.498 1.00 98.31 120 GLU A N 1
ATOM 902 C CA . GLU A 1 120 ? 4.986 -6.402 2.786 1.00 98.31 120 GLU A CA 1
ATOM 903 C C . GLU A 1 120 ? 6.205 -5.939 3.591 1.00 98.31 120 GLU A C 1
ATOM 905 O O . GLU A 1 120 ? 7.214 -6.643 3.641 1.00 98.31 120 GLU A O 1
ATOM 910 N N . TYR A 1 121 ? 6.119 -4.746 4.175 1.00 98.25 121 TYR A N 1
ATOM 911 C CA . TYR A 1 121 ? 7.219 -4.079 4.870 1.00 98.25 121 TYR A CA 1
ATOM 912 C C . TYR A 1 121 ? 6.778 -3.653 6.269 1.00 98.25 121 TYR A C 1
ATOM 914 O O . TYR A 1 121 ? 5.623 -3.263 6.450 1.00 98.25 121 TYR A O 1
ATOM 922 N N . ASP A 1 122 ? 7.684 -3.721 7.241 1.00 97.88 122 ASP A N 1
ATOM 923 C CA . ASP A 1 122 ? 7.425 -3.294 8.619 1.00 97.88 122 ASP A CA 1
ATOM 924 C C . ASP A 1 122 ? 7.192 -1.772 8.716 1.00 97.88 122 ASP A C 1
ATOM 926 O O . ASP A 1 122 ? 7.425 -1.020 7.765 1.00 97.88 122 ASP A O 1
ATOM 930 N N . ASP A 1 123 ? 6.685 -1.311 9.862 1.00 95.56 123 ASP A N 1
ATOM 931 C CA . ASP A 1 123 ? 6.281 0.083 10.089 1.00 95.56 123 ASP A CA 1
ATOM 932 C C . ASP A 1 123 ? 7.445 1.090 10.160 1.00 95.56 123 ASP A C 1
ATOM 934 O O . ASP A 1 123 ? 7.205 2.297 10.118 1.00 95.56 123 ASP A O 1
ATOM 938 N N . ASP A 1 124 ? 8.689 0.610 10.188 1.00 96.12 124 ASP A N 1
ATOM 939 C CA . ASP A 1 124 ? 9.928 1.393 10.189 1.00 96.12 124 ASP A CA 1
ATOM 940 C C . ASP A 1 124 ? 10.688 1.374 8.845 1.00 96.12 124 ASP A C 1
ATOM 942 O O . ASP A 1 124 ? 11.774 1.953 8.730 1.00 96.12 124 ASP A O 1
ATOM 946 N N . VAL A 1 125 ? 10.115 0.752 7.808 1.00 97.25 125 VAL A N 1
ATOM 947 C CA . VAL A 1 125 ? 10.683 0.689 6.455 1.00 97.25 125 VAL A CA 1
ATOM 948 C C . VAL A 1 125 ? 9.984 1.688 5.531 1.00 97.25 125 VAL A C 1
ATOM 950 O O . VAL A 1 125 ? 8.759 1.732 5.456 1.00 97.25 125 VAL A O 1
ATOM 953 N N . PHE A 1 126 ? 10.782 2.453 4.777 1.00 97.19 126 PHE A N 1
ATOM 954 C CA . PHE A 1 126 ? 10.319 3.575 3.937 1.00 97.19 126 PHE A CA 1
ATOM 955 C C . PHE A 1 126 ? 10.866 3.556 2.505 1.00 97.19 126 PHE A C 1
ATOM 957 O O . PHE A 1 126 ? 10.658 4.486 1.726 1.00 97.19 126 PHE A O 1
ATOM 964 N N . ALA A 1 127 ? 11.622 2.516 2.163 1.00 96.69 127 ALA A N 1
ATOM 965 C CA . ALA A 1 127 ? 12.189 2.361 0.839 1.00 96.69 127 ALA A CA 1
ATOM 966 C C . ALA A 1 127 ? 12.345 0.888 0.486 1.00 96.69 127 ALA A C 1
ATOM 968 O O . ALA A 1 127 ? 12.672 0.049 1.329 1.00 96.69 127 ALA A O 1
ATOM 969 N N . THR A 1 128 ? 12.159 0.580 -0.789 1.00 96.31 128 THR A N 1
ATOM 970 C CA . THR A 1 128 ? 12.435 -0.741 -1.340 1.00 96.31 128 THR A CA 1
ATOM 971 C C . THR A 1 128 ? 12.830 -0.635 -2.805 1.00 96.31 128 THR A C 1
ATOM 973 O O . THR A 1 128 ? 12.734 0.422 -3.431 1.00 96.31 128 THR A O 1
ATOM 976 N N . SER A 1 129 ? 13.302 -1.747 -3.344 1.00 93.94 129 SER A N 1
ATOM 977 C CA . SER A 1 129 ? 13.767 -1.854 -4.712 1.00 93.94 129 SER A CA 1
ATOM 978 C C . SER A 1 129 ? 13.157 -3.094 -5.354 1.00 93.94 129 SER A C 1
ATOM 980 O O . SER A 1 129 ? 13.258 -4.184 -4.792 1.00 93.94 129 SER A O 1
ATOM 982 N N . VAL A 1 130 ? 12.528 -2.928 -6.514 1.00 93.62 130 VAL A N 1
ATOM 983 C CA . VAL A 1 130 ? 11.870 -3.998 -7.274 1.00 93.62 130 VAL A CA 1
ATOM 984 C C . VAL A 1 130 ? 12.531 -4.094 -8.645 1.00 93.62 130 VAL A C 1
ATOM 986 O O . VAL A 1 130 ? 12.783 -3.072 -9.276 1.00 93.62 130 VAL A O 1
ATOM 989 N N . THR A 1 131 ? 12.826 -5.309 -9.100 1.00 92.00 131 THR A N 1
ATOM 990 C CA . THR A 1 131 ? 13.481 -5.585 -10.396 1.00 92.00 131 THR A CA 1
ATOM 991 C C . THR A 1 131 ? 12.533 -6.210 -11.421 1.00 92.00 131 THR A C 1
ATOM 993 O O . THR A 1 131 ? 12.962 -6.570 -12.508 1.00 92.00 131 THR A O 1
ATOM 996 N N . ASP A 1 132 ? 11.269 -6.417 -11.055 1.00 91.50 132 ASP A N 1
ATOM 997 C CA . ASP A 1 132 ? 10.269 -7.043 -11.917 1.00 91.50 132 ASP A CA 1
ATOM 998 C C . ASP A 1 132 ? 9.722 -6.029 -12.930 1.00 91.50 132 ASP A C 1
ATOM 1000 O O . ASP A 1 132 ? 8.933 -5.145 -12.581 1.00 91.50 132 ASP A O 1
ATOM 1004 N N . GLU A 1 133 ? 10.179 -6.161 -14.175 1.00 90.75 133 GLU A N 1
ATOM 1005 C CA . GLU A 1 133 ? 9.877 -5.237 -15.268 1.00 90.75 133 GLU A CA 1
ATOM 1006 C C . GLU A 1 133 ? 8.468 -5.413 -15.843 1.00 90.75 133 GLU A C 1
ATOM 1008 O O . GLU A 1 133 ? 7.953 -4.501 -16.489 1.00 90.75 133 GLU A O 1
ATOM 1013 N N . ASP A 1 134 ? 7.807 -6.544 -15.575 1.00 93.19 134 ASP A N 1
ATOM 1014 C CA . ASP A 1 134 ? 6.459 -6.831 -16.079 1.00 93.19 134 ASP A CA 1
ATOM 1015 C C . ASP A 1 134 ? 5.382 -6.015 -15.340 1.00 93.19 134 ASP A C 1
ATOM 1017 O O . ASP A 1 134 ? 4.231 -5.921 -15.777 1.00 93.19 134 ASP A O 1
ATOM 1021 N N . ILE A 1 135 ? 5.741 -5.394 -14.214 1.00 95.50 135 ILE A N 1
ATOM 1022 C CA . ILE A 1 135 ? 4.835 -4.551 -13.440 1.00 95.50 135 ILE A CA 1
ATOM 1023 C C . ILE A 1 135 ? 4.646 -3.212 -14.152 1.00 95.50 135 ILE A C 1
ATOM 1025 O O . ILE A 1 135 ? 5.581 -2.427 -14.277 1.00 95.50 135 ILE A O 1
ATOM 1029 N N . GLU A 1 136 ? 3.410 -2.897 -14.537 1.00 96.31 136 GLU A N 1
ATOM 1030 C CA . GLU A 1 136 ? 3.059 -1.651 -15.231 1.00 96.31 136 GLU A CA 1
ATOM 1031 C C . GLU A 1 136 ? 2.896 -0.463 -14.277 1.00 96.31 136 GLU A C 1
ATOM 1033 O O . GLU A 1 136 ? 3.194 0.686 -14.612 1.00 96.31 136 GLU A O 1
ATOM 1038 N N . ARG A 1 137 ? 2.329 -0.718 -13.094 1.00 97.31 137 ARG A N 1
ATOM 1039 C CA . ARG A 1 137 ? 1.956 0.304 -12.108 1.00 97.31 137 ARG A CA 1
ATOM 1040 C C . ARG A 1 137 ? 2.131 -0.216 -10.694 1.00 97.31 137 ARG A C 1
ATOM 1042 O O . ARG A 1 137 ? 1.853 -1.379 -10.420 1.00 97.31 137 ARG A O 1
ATOM 1049 N N . PHE A 1 138 ? 2.474 0.682 -9.784 1.00 97.94 138 PHE A N 1
ATOM 1050 C CA . PHE A 1 138 ? 2.583 0.402 -8.360 1.00 97.94 138 PHE A CA 1
ATOM 1051 C C . PHE A 1 138 ? 1.583 1.229 -7.565 1.00 97.94 138 PHE A C 1
ATOM 1053 O O . PHE A 1 138 ? 1.261 2.362 -7.921 1.00 97.94 138 PHE A O 1
ATOM 1060 N N . ARG A 1 139 ? 1.102 0.672 -6.458 1.00 98.38 139 ARG A N 1
ATOM 1061 C CA . ARG A 1 139 ? 0.387 1.421 -5.420 1.00 98.38 139 ARG A CA 1
ATOM 1062 C C . ARG A 1 139 ? 0.665 0.800 -4.065 1.00 98.38 139 ARG A C 1
ATOM 1064 O O . ARG A 1 139 ? 1.018 -0.373 -3.976 1.00 98.38 139 ARG A O 1
ATOM 1071 N N . MET A 1 140 ? 0.430 1.565 -3.014 1.00 98.38 140 MET A N 1
ATOM 1072 C CA . MET A 1 140 ? 0.700 1.131 -1.653 1.00 98.38 140 MET A C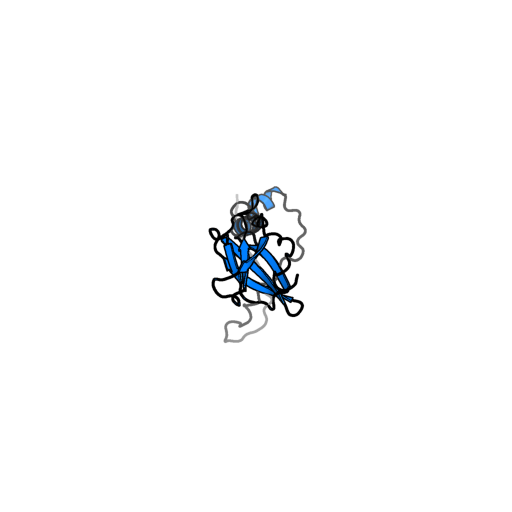A 1
ATOM 1073 C C . MET A 1 140 ? -0.478 1.424 -0.735 1.00 98.38 140 MET A C 1
ATOM 1075 O O . MET A 1 140 ? -1.277 2.329 -0.981 1.00 98.38 140 MET A O 1
ATOM 1079 N N . TYR A 1 141 ? -0.598 0.645 0.332 1.00 98.44 141 TYR A N 1
ATOM 1080 C CA . TYR A 1 141 ? -1.482 0.948 1.448 1.00 98.44 141 TYR A CA 1
ATOM 1081 C C . TYR A 1 141 ? -0.888 0.443 2.761 1.00 98.44 141 TYR A C 1
ATOM 1083 O O . TYR A 1 141 ? -0.058 -0.460 2.780 1.00 98.44 141 TYR A O 1
ATOM 1091 N N . ALA A 1 142 ? -1.322 1.034 3.864 1.00 98.12 142 ALA A N 1
ATOM 1092 C CA . ALA A 1 142 ? -0.954 0.639 5.210 1.00 98.12 142 ALA A CA 1
ATOM 1093 C C . ALA A 1 142 ? -1.968 -0.355 5.789 1.00 98.12 142 ALA A C 1
ATOM 1095 O O . ALA A 1 142 ? -3.168 -0.296 5.503 1.00 98.12 142 ALA A O 1
ATOM 1096 N N . LYS A 1 143 ? -1.502 -1.232 6.674 1.00 97.19 143 LYS A N 1
ATOM 1097 C CA . LYS A 1 143 ? -2.310 -2.228 7.375 1.00 97.19 143 LYS A CA 1
ATOM 1098 C C . LYS A 1 143 ? -2.067 -2.143 8.873 1.00 97.19 143 LYS A C 1
ATOM 1100 O O . LYS A 1 143 ? -0.948 -1.950 9.340 1.00 97.19 143 LYS A O 1
ATOM 1105 N N . GLY A 1 144 ? -3.138 -2.294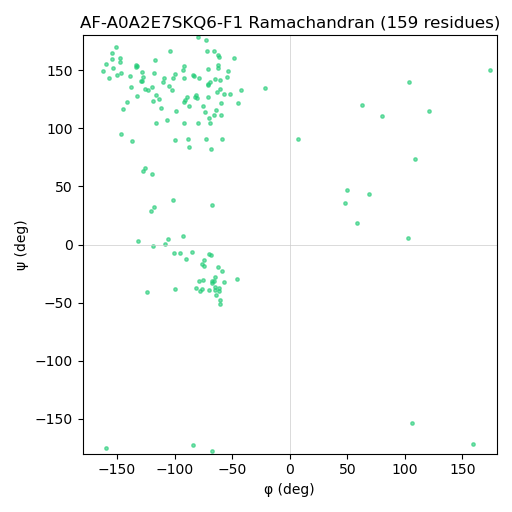 9.643 1.00 95.06 144 GLY A N 1
ATOM 1106 C CA . GLY A 1 144 ? -3.077 -2.247 11.095 1.00 95.06 144 GLY A CA 1
ATOM 1107 C C . GLY A 1 144 ? -4.275 -2.914 11.767 1.00 95.06 144 GLY A C 1
ATOM 1108 O O . GLY A 1 144 ? -5.143 -3.484 11.102 1.00 95.06 144 GLY A O 1
ATOM 1109 N N . PRO A 1 145 ? -4.376 -2.835 13.105 1.00 91.94 145 PRO A N 1
ATOM 1110 C CA . PRO A 1 145 ? -5.448 -3.484 13.860 1.00 91.94 145 PRO A CA 1
ATOM 1111 C C . PRO A 1 145 ? -6.858 -2.977 13.528 1.00 91.94 145 PRO A C 1
ATOM 1113 O O . PRO A 1 145 ? -7.831 -3.645 13.870 1.00 91.94 145 PRO A O 1
ATOM 1116 N N . GLY A 1 146 ? -6.970 -1.786 12.933 1.00 90.81 146 GLY A N 1
ATOM 1117 C CA . GLY A 1 146 ? -8.229 -1.199 12.469 1.00 90.81 146 GLY A CA 1
ATOM 1118 C C . GLY A 1 146 ? -8.565 -1.485 11.006 1.00 90.81 146 GLY A C 1
ATOM 1119 O O . GLY A 1 146 ? -9.515 -0.901 10.495 1.00 90.81 146 GLY A O 1
ATOM 1120 N N . GLY A 1 147 ? -7.797 -2.349 10.336 1.00 93.69 147 GLY A N 1
ATOM 1121 C CA . GLY A 1 147 ? -7.970 -2.691 8.926 1.00 93.69 147 GLY A CA 1
ATOM 1122 C C . GLY A 1 147 ? -6.907 -2.062 8.030 1.00 93.69 147 GLY A C 1
ATOM 1123 O O . GLY A 1 147 ? -5.786 -1.792 8.464 1.00 93.69 147 GLY A O 1
ATOM 1124 N N . GLU A 1 148 ? -7.272 -1.859 6.770 1.00 96.31 148 GLU A N 1
ATOM 1125 C CA . GLU A 1 148 ? -6.409 -1.309 5.725 1.00 96.31 148 GLU A CA 1
ATOM 1126 C C . GLU A 1 148 ? -6.702 0.179 5.514 1.00 96.31 148 GLU A C 1
ATOM 1128 O O . GLU A 1 148 ? -7.843 0.632 5.659 1.00 96.31 148 GLU A O 1
ATOM 1133 N N . SER A 1 149 ? -5.674 0.949 5.168 1.00 97.12 149 SER A N 1
ATOM 1134 C CA . SER A 1 149 ? -5.833 2.335 4.748 1.00 97.12 149 SER A CA 1
ATOM 1135 C C . SER A 1 149 ? -6.439 2.433 3.348 1.00 97.12 149 SER A C 1
ATOM 1137 O O . SER A 1 149 ? -6.607 1.452 2.622 1.00 97.12 149 SER A O 1
ATOM 1139 N N . LYS A 1 150 ? -6.698 3.668 2.909 1.00 97.44 150 LYS A N 1
ATOM 1140 C CA . LYS A 1 150 ? -6.837 3.936 1.473 1.00 97.44 150 LYS A CA 1
ATOM 1141 C C . LYS A 1 150 ? -5.525 3.613 0.751 1.00 97.44 150 LYS A C 1
ATOM 1143 O O . LYS A 1 150 ? -4.455 3.710 1.352 1.00 97.44 150 LYS A O 1
ATOM 1148 N N . LYS A 1 151 ? -5.636 3.252 -0.527 1.00 98.00 151 LYS A N 1
ATOM 1149 C CA . LYS A 1 151 ? -4.493 3.028 -1.418 1.00 98.00 151 LYS A CA 1
ATOM 1150 C C . LYS A 1 151 ? -4.013 4.356 -1.994 1.00 98.00 151 LYS A C 1
ATOM 1152 O O . LYS A 1 151 ? -4.853 5.214 -2.272 1.00 98.00 151 LYS A O 1
ATOM 1157 N N . THR A 1 152 ? -2.707 4.492 -2.188 1.00 98.12 152 THR A N 1
ATOM 1158 C CA . THR A 1 152 ? -2.103 5.623 -2.900 1.00 98.12 152 THR A CA 1
ATOM 1159 C C . THR A 1 152 ? -2.593 5.682 -4.346 1.00 98.12 152 THR A C 1
ATOM 1161 O O . THR A 1 152 ? -3.124 4.702 -4.890 1.00 98.12 152 THR A O 1
ATOM 1164 N N . GLU A 1 153 ? -2.439 6.846 -4.978 1.00 97.31 153 GLU A N 1
ATOM 1165 C CA . GLU A 1 153 ? -2.646 6.947 -6.419 1.00 97.31 153 GLU A CA 1
ATOM 1166 C C . GLU A 1 153 ? -1.647 6.029 -7.145 1.00 97.31 153 GLU A C 1
ATOM 1168 O O . GLU A 1 153 ? -0.469 6.007 -6.781 1.00 97.31 153 GLU A O 1
ATOM 1173 N N . PRO A 1 154 ? -2.095 5.234 -8.136 1.00 97.00 154 PRO A N 1
ATOM 1174 C CA . PRO A 1 154 ? -1.199 4.368 -8.885 1.00 97.00 154 PRO A CA 1
ATOM 1175 C C . PRO A 1 154 ? -0.107 5.168 -9.597 1.00 97.00 154 PRO A C 1
ATOM 1177 O O . PRO A 1 154 ? -0.414 5.995 -10.455 1.00 97.00 154 PRO A O 1
ATOM 1180 N N . GLN A 1 155 ? 1.149 4.864 -9.294 1.00 96.50 155 GLN A N 1
ATOM 1181 C CA . GLN A 1 155 ? 2.308 5.396 -10.003 1.00 96.50 155 GLN A CA 1
ATOM 1182 C C . GLN A 1 155 ? 2.684 4.451 -11.140 1.00 96.50 155 GLN A C 1
ATOM 1184 O O . GLN A 1 155 ? 2.566 3.230 -11.000 1.00 96.50 155 GLN A O 1
ATOM 1189 N N . ARG A 1 156 ? 3.115 4.999 -12.278 1.00 94.81 156 ARG A N 1
ATOM 1190 C CA . ARG A 1 156 ? 3.642 4.172 -13.367 1.00 94.81 156 ARG A CA 1
ATOM 1191 C C . ARG A 1 156 ? 4.996 3.596 -12.993 1.00 94.81 156 ARG A C 1
ATOM 1193 O O . ARG A 1 156 ? 5.740 4.146 -12.189 1.00 94.81 156 ARG A O 1
ATOM 1200 N N . SER A 1 157 ? 5.255 2.446 -13.576 1.00 91.94 157 SER A N 1
ATOM 1201 C CA . SER A 1 157 ? 6.521 1.761 -13.483 1.00 91.94 157 SER A CA 1
ATOM 1202 C C . SER A 1 157 ? 7.558 2.381 -14.428 1.00 91.94 157 SER A C 1
ATOM 1204 O O . SER A 1 157 ? 7.193 2.735 -15.549 1.00 91.94 157 SER A O 1
ATOM 1206 N N . PRO A 1 158 ? 8.842 2.466 -14.034 1.00 89.88 158 PRO A N 1
ATOM 1207 C CA . PRO A 1 158 ? 9.888 3.121 -14.825 1.00 89.88 158 PRO A CA 1
ATOM 1208 C C . PRO A 1 158 ? 10.254 2.387 -16.125 1.00 89.88 158 PRO A C 1
ATOM 1210 O O . PRO A 1 158 ? 11.033 2.904 -16.925 1.00 89.88 158 PRO A O 1
ATOM 1213 N N . TRP A 1 159 ? 9.751 1.167 -16.324 1.00 87.56 159 TRP A N 1
ATOM 1214 C CA . TRP A 1 159 ? 9.933 0.408 -17.565 1.00 87.56 159 TRP A CA 1
ATOM 1215 C C . TRP A 1 159 ? 8.825 0.670 -18.598 1.00 87.56 159 TRP A C 1
ATOM 1217 O O . TRP A 1 159 ? 8.986 0.303 -19.758 1.00 87.56 159 TRP A O 1
ATOM 1227 N N . HIS A 1 160 ? 7.723 1.319 -18.199 1.00 82.94 160 HIS A N 1
ATOM 1228 C CA . HIS A 1 160 ? 6.508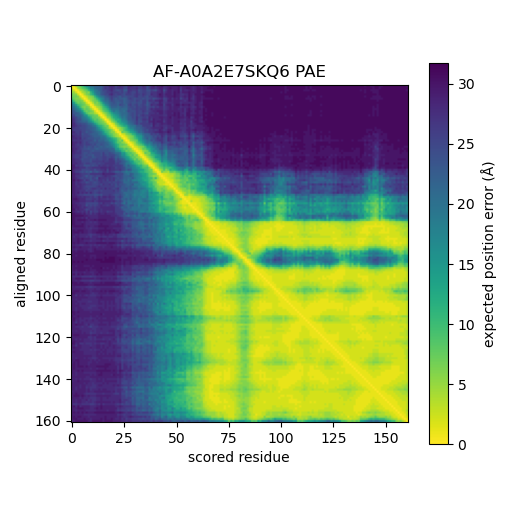 1.507 -19.012 1.00 82.94 160 HIS A CA 1
ATOM 1229 C C . HIS A 1 160 ? 6.160 2.991 -19.245 1.00 82.94 160 HIS A C 1
ATOM 1231 O O . HIS A 1 160 ? 4.981 3.344 -19.388 1.00 82.94 160 HIS A O 1
ATOM 1237 N N . ASP A 1 161 ? 7.179 3.856 -19.248 1.00 67.19 161 ASP A N 1
ATOM 1238 C CA . ASP A 1 161 ? 7.068 5.299 -19.529 1.00 67.19 161 ASP A CA 1
ATOM 1239 C C . ASP A 1 161 ? 6.813 5.623 -21.014 1.00 67.19 161 ASP A C 1
ATOM 1241 O O . ASP A 1 161 ? 7.464 5.019 -21.900 1.00 67.19 161 ASP A O 1
#

Foldseek 3Di:
DDDDDDDDDPDDPDDDDDDDDDPPPPPPDPDDDPPDPDDPPDPVVVVVCLPPDPVVVVVCLQPVAKWAAFWAPWDWDWDQDPDNPQIKTKTFTHGGPDIGDFAWKWKWFQAPNDTDTPDIGGNPDGIDIHRDLRGQWMKMWTQDPNGIYDIDDIDGHPNND

Sequence (161 aa):
STETVTEQALEESGTSDSDDGVPAGLIATGAGLLAAAGLYLSRKWWLGLLAGTALGMLILGLFGRRPPGMPEDFEVSKKLGWEEDETTATIVWSEPEKGGKLNSYILEGFFDDKWRIVGEYDDDVFATSVTDEDIERFRMYAKGPGGESKKTEPQRSPWHD

Solvent-accessible surface area (backbone atoms only — not comparable to full-atom values): 9950 Å² total; per-residue (Å²): 140,82,88,87,80,93,77,88,78,82,85,80,82,85,80,84,89,80,86,88,74,84,73,94,67,84,78,73,76,92,73,85,88,86,76,84,79,79,88,81,72,53,74,68,55,58,50,50,50,42,60,84,33,74,65,19,50,48,50,53,67,66,73,69,43,47,28,14,23,41,52,31,78,74,45,64,41,74,40,79,49,98,48,101,81,45,62,31,39,37,36,38,42,42,78,42,96,52,64,32,60,70,52,30,37,40,35,32,32,29,41,93,97,37,79,44,82,73,46,77,39,52,75,89,62,48,67,51,74,46,69,70,69,74,37,48,28,37,34,38,27,22,32,27,91,31,39,62,25,56,66,42,78,74,38,63,23,75,81,68,118

Radius of gyration: 30.85 Å; Cα contacts (8 Å, |Δi|>4): 251; chains: 1; bounding box: 79×61×80 Å

Mean predicted aligned error: 16.13 Å

Nearest PDB structures (foldseek):
  7z3q-assembly1_D  TM=6.880E-01  e=6.107E-03  Homo sapiens
  8xci-assembly1_J  TM=6.636E-01  e=8.532E-03  Escherichia phage Lambda
  1x5a-assembly1_A  TM=5.844E-01  e=7.219E-03  Mus musculus
  5uv8-assembly1_A  TM=6.373E-01  e=2.460E-02  Homo sapiens
  1n10-assembly2_B  TM=4.813E-01  e=2.858E-01  Phleum pratense

pLDDT: mean 76.77, std 22.25, range [29.98, 98.56]

Secondary structure (DSSP, 8-state):
-----------------------TT---------------S-HHHHHHHHSSSHHHHHHHHHHS-PPPPPPEEEEEEEEE-SSTT-EEEEEEEE--SSSS---EEEEEEEETTEEEEEEEEETT--EEEE--TT--EEEEEEEETTEE-PPPPPEEPTT--